Protein AF-A0A0B7N943-F1 (afdb_monomer_lite)

Radius of gyration: 29.87 Å; chains: 1; bounding box: 42×54×98 Å

Organism: NCBI:txid35722

Sequence (121 aa):
MIIFEEAISKGAIKKAAVLSAITSETTSPDEDGDEVPSDDQSTDDDNDDEQESSTAPICECGRELDSGWKCSYCRRQCPLCNRSLSMDTGEYCERCFRICPYHGLYSIAFGSVECQQCKNA

Foldseek 3Di:
DDDDDDDDDDDDDDDDDDDDDDDDDDDDDDDDDDDDDDDDDDDDPPPPPPPPVPVADADPVRHHADPPRHDPPQWDAAPPPRDTDGPDPPDHDPVFWDQDPVPGIDGCNVVPPDDPVVVVD

pLDDT: mean 72.76, std 16.29, range [46.34, 93.5]

Secondary structure (DSSP, 8-state):
---------------------------PPPP------------------------PPBPTTSSBPBTTTB-TTTEEE-TTT--EEES-SS---TTTEEEETTTEEEE-TTS--S-HHHHT-

Structure (mmCIF, N/CA/C/O backbone):
data_AF-A0A0B7N943-F1
#
_entry.id   AF-A0A0B7N943-F1
#
loop_
_atom_site.group_PDB
_atom_site.id
_atom_site.type_symbol
_atom_site.label_atom_id
_atom_site.label_alt_id
_atom_site.label_comp_id
_atom_site.label_asym_id
_atom_site.label_entity_id
_atom_site.label_seq_id
_atom_site.pdbx_PDB_ins_code
_atom_site.Cartn_x
_atom_site.Cartn_y
_atom_site.Cartn_z
_atom_site.occupancy
_atom_site.B_iso_or_equiv
_atom_site.auth_seq_id
_atom_site.auth_comp_id
_atom_site.auth_asym_id
_atom_site.auth_atom_id
_atom_site.pdbx_PDB_model_num
ATOM 1 N N . MET A 1 1 ? 19.855 -17.744 48.059 1.00 48.19 1 MET A N 1
ATOM 2 C CA . MET A 1 1 ? 19.663 -16.423 48.687 1.00 48.19 1 MET A CA 1
ATOM 3 C C . MET A 1 1 ? 20.796 -15.535 48.206 1.00 48.19 1 MET A C 1
ATOM 5 O O . MET A 1 1 ? 21.903 -15.673 48.699 1.00 48.19 1 MET A O 1
ATOM 9 N N . ILE A 1 2 ? 20.555 -14.738 47.166 1.00 47.38 2 ILE A N 1
ATOM 10 C CA . ILE A 1 2 ? 21.462 -13.674 46.723 1.00 47.38 2 ILE A CA 1
ATOM 11 C C . ILE A 1 2 ? 20.552 -12.486 46.430 1.00 47.38 2 ILE A C 1
ATOM 13 O O . ILE A 1 2 ? 19.722 -12.542 45.527 1.00 47.38 2 ILE A O 1
ATOM 17 N N . ILE A 1 3 ? 20.651 -11.489 47.298 1.00 51.97 3 ILE A N 1
ATOM 18 C CA . ILE A 1 3 ? 20.038 -10.173 47.174 1.00 51.97 3 ILE A CA 1
ATOM 19 C C . ILE A 1 3 ? 21.074 -9.323 46.438 1.00 51.97 3 ILE A C 1
ATOM 21 O O . ILE A 1 3 ? 22.233 -9.318 46.847 1.00 51.97 3 ILE A O 1
ATOM 25 N N . PHE A 1 4 ? 20.678 -8.642 45.365 1.00 53.78 4 PHE A N 1
ATOM 26 C CA . PHE A 1 4 ? 21.408 -7.479 44.869 1.00 53.78 4 PHE A CA 1
ATOM 27 C C . PHE A 1 4 ? 20.417 -6.339 44.652 1.00 53.78 4 PHE A C 1
ATOM 29 O O . PHE A 1 4 ? 19.420 -6.468 43.941 1.00 53.78 4 PHE A O 1
ATOM 36 N N . GLU A 1 5 ? 20.704 -5.278 45.389 1.00 51.66 5 GLU A N 1
ATOM 37 C CA . GLU A 1 5 ? 20.026 -4.001 45.517 1.00 51.66 5 GLU A CA 1
ATOM 38 C C . GLU A 1 5 ? 20.350 -3.042 44.355 1.00 51.66 5 GLU A C 1
ATOM 40 O O . GLU A 1 5 ? 21.431 -3.114 43.775 1.00 51.66 5 GLU A O 1
ATOM 45 N N . GLU A 1 6 ? 19.407 -2.109 44.135 1.00 48.50 6 GLU A N 1
ATOM 46 C CA . GLU A 1 6 ? 19.594 -0.716 43.671 1.00 48.50 6 GLU A CA 1
ATOM 47 C C . GLU A 1 6 ? 20.090 -0.441 42.233 1.00 48.50 6 GLU A C 1
ATOM 49 O O . GLU A 1 6 ? 20.786 -1.227 41.612 1.00 48.50 6 GLU A O 1
ATOM 54 N N . ALA A 1 7 ? 19.853 0.711 41.599 1.00 49.91 7 ALA A N 1
ATOM 55 C CA . ALA A 1 7 ? 18.854 1.777 41.674 1.00 49.91 7 ALA A CA 1
ATOM 56 C C . ALA A 1 7 ? 19.105 2.698 40.450 1.00 49.91 7 ALA A C 1
ATOM 58 O O . ALA A 1 7 ? 20.246 2.935 40.075 1.00 49.91 7 ALA A O 1
ATOM 59 N N . ILE A 1 8 ? 18.022 3.227 39.866 1.00 53.28 8 ILE A N 1
ATOM 60 C CA . ILE A 1 8 ? 17.855 4.529 39.177 1.00 53.28 8 ILE A CA 1
ATOM 61 C C . ILE A 1 8 ? 18.876 4.956 38.092 1.00 53.28 8 ILE A C 1
ATOM 63 O O . ILE A 1 8 ? 20.018 5.310 38.364 1.00 53.28 8 ILE A O 1
ATOM 67 N N . SER A 1 9 ? 18.362 5.248 36.889 1.00 48.06 9 SER A N 1
ATOM 68 C CA . SER A 1 9 ? 18.809 6.455 36.176 1.00 48.06 9 SER A CA 1
ATOM 69 C C . SER A 1 9 ? 17.712 7.075 35.314 1.00 48.06 9 SER A C 1
ATOM 71 O O . SER A 1 9 ? 17.206 6.479 34.366 1.00 48.06 9 SER A O 1
ATOM 73 N N . LYS A 1 10 ? 17.331 8.303 35.685 1.00 55.47 10 LYS A N 1
ATOM 74 C CA . LYS A 1 10 ? 16.420 9.191 34.957 1.00 55.47 10 LYS A CA 1
ATOM 75 C C . LYS A 1 10 ? 17.197 9.849 33.812 1.00 55.47 10 LYS A C 1
ATOM 77 O O . LYS A 1 10 ? 18.061 10.682 34.066 1.00 55.47 10 LYS A O 1
ATOM 82 N N . GLY A 1 11 ? 16.877 9.507 32.565 1.00 46.34 11 GLY A N 1
ATOM 83 C CA . GLY A 1 11 ? 17.430 10.155 31.372 1.00 46.34 11 GLY A CA 1
ATOM 84 C C . GLY A 1 11 ? 16.453 11.171 30.787 1.00 46.34 11 GLY A C 1
ATOM 85 O O . GLY A 1 11 ? 15.462 10.797 30.168 1.00 46.34 11 GLY A O 1
ATOM 86 N N . ALA A 1 12 ? 16.724 12.459 30.994 1.00 53.88 12 ALA A N 1
ATOM 87 C CA . ALA A 1 12 ? 15.987 13.566 30.394 1.00 53.88 12 ALA A CA 1
ATOM 88 C C . ALA A 1 12 ? 16.294 13.670 28.890 1.00 53.88 12 ALA A C 1
ATOM 90 O O . ALA A 1 12 ? 17.444 13.868 28.504 1.00 53.88 12 ALA A O 1
ATOM 91 N N . ILE A 1 13 ? 15.270 13.588 28.038 1.00 59.31 13 ILE A N 1
ATOM 92 C CA . ILE A 1 13 ? 15.423 13.779 26.591 1.00 59.31 13 ILE A CA 1
ATOM 93 C C . ILE A 1 13 ? 15.081 15.235 26.268 1.00 59.31 13 ILE A C 1
ATOM 95 O O . ILE A 1 13 ? 13.915 15.619 26.214 1.00 59.31 13 ILE A O 1
ATOM 99 N N . LYS A 1 14 ? 16.108 16.059 26.052 1.00 55.06 14 LYS A N 1
ATOM 100 C CA . LYS A 1 14 ? 15.956 17.375 25.422 1.00 55.06 14 LYS A CA 1
ATOM 101 C C . LYS A 1 14 ? 15.814 17.145 23.916 1.00 55.06 14 LYS A C 1
ATOM 103 O O . LYS A 1 14 ? 16.765 16.688 23.290 1.00 55.06 14 LYS A O 1
ATOM 108 N N . LYS A 1 15 ? 14.653 17.443 23.328 1.00 57.94 15 LYS A N 1
ATOM 109 C CA . LYS A 1 15 ? 14.505 17.512 21.866 1.00 57.94 15 LYS A CA 1
ATOM 110 C C . LYS A 1 15 ? 14.456 18.973 21.438 1.00 57.94 15 LYS A C 1
ATOM 112 O O . LYS A 1 15 ? 13.527 19.696 21.780 1.00 57.94 15 LYS A O 1
ATOM 117 N N . ALA A 1 16 ? 15.506 19.380 20.731 1.00 52.38 16 ALA A N 1
ATOM 118 C CA . ALA A 1 16 ? 15.588 20.636 20.010 1.00 52.38 16 ALA A CA 1
ATOM 119 C C . ALA A 1 16 ? 14.575 20.624 18.855 1.00 52.38 16 ALA A C 1
ATOM 121 O O . ALA A 1 16 ? 14.526 19.667 18.083 1.00 52.38 16 ALA A O 1
ATOM 122 N N . ALA A 1 17 ? 13.769 21.677 18.755 1.00 52.78 17 ALA A N 1
ATOM 123 C CA . ALA A 1 17 ? 12.923 21.934 17.600 1.00 52.78 17 ALA A CA 1
ATOM 124 C C . ALA A 1 17 ? 13.739 22.743 16.583 1.00 52.78 17 ALA A C 1
ATOM 126 O O . ALA A 1 17 ? 14.093 23.891 16.844 1.00 52.78 17 ALA A O 1
ATOM 127 N N . VAL A 1 18 ? 14.062 22.130 15.444 1.00 55.12 18 VAL A N 1
ATOM 128 C CA . VAL A 1 18 ? 14.555 22.837 14.257 1.00 55.12 18 VAL A CA 1
ATOM 129 C C . VAL A 1 18 ? 13.327 23.262 13.455 1.00 55.12 18 VAL A C 1
ATOM 131 O O . VAL A 1 18 ? 12.608 22.422 12.921 1.00 55.12 18 VAL A O 1
ATOM 134 N N . LEU A 1 19 ? 13.064 24.567 13.426 1.00 51.56 19 LEU A N 1
ATOM 135 C CA . LEU A 1 19 ? 12.094 25.205 12.539 1.00 51.56 19 LEU A CA 1
ATOM 136 C C . LEU 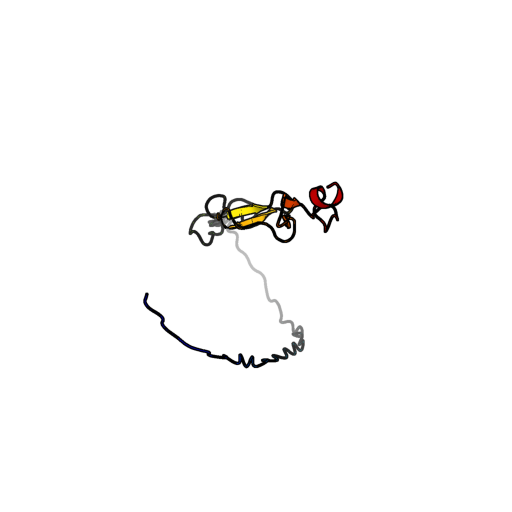A 1 19 ? 12.841 25.633 11.272 1.00 51.56 19 LEU A C 1
ATOM 138 O O . LEU A 1 19 ? 13.611 26.590 11.305 1.00 51.56 19 LEU A O 1
ATOM 142 N N . SER A 1 20 ? 12.629 24.923 10.166 1.00 51.69 20 SER A N 1
ATOM 143 C CA . SER A 1 20 ? 13.076 25.357 8.840 1.00 51.69 20 SER A CA 1
ATOM 144 C C . SER A 1 20 ? 11.910 26.036 8.131 1.00 51.69 20 SER A C 1
ATOM 146 O O . SER A 1 20 ? 10.943 25.382 7.745 1.00 51.69 20 SER A O 1
ATOM 148 N N . ALA A 1 21 ? 11.997 27.357 7.993 1.00 56.50 21 ALA A N 1
ATOM 149 C CA . ALA A 1 21 ? 11.139 28.137 7.116 1.00 56.50 21 ALA A CA 1
ATOM 150 C C . ALA A 1 21 ? 11.691 28.042 5.687 1.00 56.50 21 ALA A C 1
ATOM 152 O O . ALA A 1 21 ? 12.846 28.387 5.449 1.00 56.50 21 ALA A O 1
ATOM 153 N N . ILE A 1 22 ? 10.873 27.559 4.753 1.00 63.28 22 ILE A N 1
ATOM 154 C CA . ILE A 1 22 ? 11.127 27.647 3.314 1.00 63.28 22 ILE A CA 1
ATOM 155 C C . ILE A 1 22 ? 10.210 28.730 2.743 1.00 63.28 22 ILE A C 1
ATOM 157 O O . ILE A 1 22 ? 8.992 28.579 2.711 1.00 63.28 22 ILE A O 1
ATOM 161 N N . THR A 1 23 ? 10.793 29.852 2.338 1.00 60.16 23 THR A N 1
ATOM 162 C CA . THR A 1 23 ? 10.134 30.870 1.517 1.00 60.16 23 THR A CA 1
ATOM 163 C C . THR A 1 23 ? 10.489 30.574 0.065 1.00 60.16 23 THR A C 1
ATOM 165 O O . THR A 1 23 ? 11.616 30.812 -0.362 1.00 60.16 23 THR A O 1
ATOM 168 N N . SER A 1 24 ? 9.553 29.995 -0.684 1.00 56.62 24 SER A N 1
ATOM 169 C CA . SER A 1 24 ? 9.669 29.859 -2.136 1.00 56.62 24 SER A CA 1
ATOM 170 C C . SER A 1 24 ? 9.041 31.091 -2.772 1.00 56.62 24 SER A C 1
ATOM 172 O O . SER A 1 24 ? 7.825 31.155 -2.934 1.00 56.62 24 SER A O 1
ATOM 174 N N . GLU A 1 25 ? 9.868 32.086 -3.076 1.00 61.28 25 GLU A N 1
ATOM 175 C CA . GLU A 1 25 ? 9.463 33.213 -3.909 1.00 61.28 25 GLU A CA 1
ATOM 176 C C . GLU A 1 25 ? 9.628 32.846 -5.382 1.00 61.28 25 GLU A C 1
ATOM 178 O O . GLU A 1 25 ? 10.616 32.247 -5.810 1.00 61.28 25 GLU A O 1
ATOM 183 N N . THR A 1 26 ? 8.576 33.159 -6.126 1.00 56.75 26 THR A N 1
ATOM 184 C CA . THR A 1 26 ? 8.376 32.864 -7.536 1.00 56.75 26 THR A CA 1
ATOM 185 C C . THR A 1 26 ? 9.049 33.958 -8.351 1.00 56.75 26 THR A C 1
ATOM 187 O O . THR A 1 26 ? 8.761 35.131 -8.118 1.00 56.75 26 THR A O 1
ATOM 190 N N . THR A 1 27 ? 9.869 33.615 -9.338 1.00 59.84 27 THR A N 1
ATOM 191 C CA . THR A 1 27 ? 10.200 34.569 -10.399 1.00 59.84 27 THR A CA 1
ATOM 192 C C . THR A 1 27 ? 10.085 33.876 -11.745 1.00 59.84 27 THR A C 1
ATOM 194 O O . THR A 1 27 ? 10.750 32.878 -12.017 1.00 59.84 27 THR A O 1
ATOM 197 N N . SER A 1 28 ? 9.147 34.386 -12.533 1.00 59.62 28 SER A N 1
ATOM 198 C CA . SER A 1 28 ? 8.913 34.056 -13.931 1.00 59.62 28 SER A CA 1
ATOM 199 C C . SER A 1 28 ? 10.119 34.480 -14.774 1.00 59.62 28 SER A C 1
ATOM 201 O O . SER A 1 28 ? 10.685 35.536 -14.490 1.00 59.62 28 SER A O 1
ATOM 203 N N . PRO A 1 29 ? 10.517 33.713 -15.796 1.00 64.12 29 PRO A N 1
ATOM 204 C CA . PRO A 1 29 ? 11.364 34.230 -16.859 1.00 64.12 29 PRO A CA 1
ATOM 205 C C . PRO A 1 29 ? 10.508 34.847 -17.975 1.00 64.12 29 PRO A C 1
ATOM 207 O O . PRO A 1 29 ? 9.586 34.209 -18.484 1.00 64.12 29 PRO A O 1
ATOM 210 N N . ASP A 1 30 ? 10.821 36.101 -18.298 1.00 60.66 30 ASP A N 1
ATOM 211 C CA . ASP A 1 30 ? 10.276 36.883 -19.406 1.00 60.66 30 ASP A CA 1
ATOM 212 C C . ASP A 1 30 ? 10.719 36.336 -20.775 1.00 60.66 30 ASP A C 1
ATOM 214 O O . ASP A 1 30 ? 11.827 35.820 -20.938 1.00 60.66 30 ASP A O 1
ATOM 218 N N . GLU A 1 31 ? 9.815 36.463 -21.747 1.00 62.50 31 GLU A N 1
ATOM 219 C CA . GLU A 1 31 ? 10.008 36.149 -23.161 1.00 62.50 31 GLU A CA 1
ATOM 220 C C . GLU A 1 31 ? 10.840 37.242 -23.846 1.00 62.50 31 GLU A C 1
ATOM 222 O O . GLU A 1 31 ? 10.490 38.417 -23.756 1.00 62.50 31 GLU A O 1
ATOM 227 N N . ASP A 1 32 ? 11.880 36.859 -24.588 1.00 55.19 32 ASP A N 1
ATOM 228 C CA . ASP A 1 32 ? 12.492 37.724 -25.600 1.00 55.19 32 ASP A CA 1
ATOM 229 C C . ASP A 1 32 ? 12.869 36.864 -26.813 1.00 55.19 32 ASP A C 1
ATOM 231 O O . ASP A 1 32 ? 13.530 35.828 -26.688 1.00 55.19 32 ASP A O 1
ATOM 235 N N . GLY A 1 33 ? 12.311 37.233 -27.965 1.00 56.75 33 GLY A N 1
ATOM 236 C CA . GLY A 1 33 ? 12.447 36.518 -29.225 1.00 56.75 33 GLY A CA 1
ATOM 237 C C . GLY A 1 33 ? 13.685 36.941 -30.003 1.00 56.75 33 GLY A C 1
ATOM 238 O O . GLY A 1 33 ? 14.102 38.089 -29.923 1.00 56.75 33 GLY A O 1
ATOM 239 N N . ASP A 1 34 ? 14.204 36.027 -30.8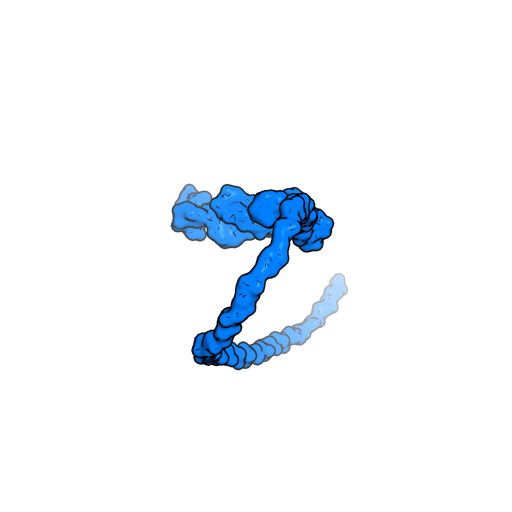22 1.00 51.84 34 ASP A N 1
ATOM 240 C CA . ASP A 1 34 ? 15.203 36.354 -31.837 1.00 51.84 34 ASP A CA 1
ATOM 241 C C . ASP A 1 34 ? 14.993 35.489 -33.099 1.00 51.84 34 ASP A C 1
ATOM 243 O O . ASP A 1 34 ? 15.187 34.275 -33.110 1.00 51.84 34 ASP A O 1
ATOM 247 N N . GLU A 1 35 ? 14.417 36.141 -34.109 1.00 56.31 35 GLU A N 1
ATOM 248 C CA . GLU A 1 35 ? 14.851 36.167 -35.515 1.00 56.31 35 GLU A CA 1
ATOM 249 C C . GLU A 1 35 ? 15.237 34.837 -36.205 1.00 56.31 35 GLU A C 1
ATOM 251 O O . GLU A 1 35 ? 16.342 34.316 -36.092 1.00 56.31 35 GLU A O 1
ATOM 256 N N . VAL A 1 36 ? 14.332 34.344 -37.060 1.00 59.78 36 VAL A N 1
ATOM 257 C CA . VAL A 1 36 ? 14.614 33.308 -38.069 1.00 59.78 36 VAL A CA 1
ATOM 258 C C . VAL A 1 36 ? 15.308 33.903 -39.301 1.00 59.78 36 VAL A C 1
ATOM 260 O O . VAL A 1 36 ? 14.823 34.898 -39.849 1.00 59.78 36 VAL A O 1
ATOM 263 N N . PRO A 1 37 ? 16.348 33.236 -39.836 1.00 54.12 37 PRO A N 1
ATOM 264 C CA . PRO A 1 37 ? 16.600 33.315 -41.268 1.00 54.12 37 PRO A CA 1
ATOM 265 C C . PRO A 1 37 ? 16.799 31.945 -41.946 1.00 54.12 37 PRO A C 1
ATOM 267 O O . PRO A 1 37 ? 17.685 31.172 -41.595 1.00 54.12 37 PRO A O 1
ATOM 270 N N . SER A 1 38 ? 16.003 31.775 -43.008 1.00 49.34 38 SER A N 1
ATOM 271 C CA . SER A 1 38 ? 16.332 31.185 -44.320 1.00 49.34 38 SER A CA 1
ATOM 272 C C . SER A 1 38 ? 16.468 29.665 -44.505 1.00 49.34 38 SER A C 1
ATOM 274 O O . SER A 1 38 ? 17.433 29.042 -44.080 1.00 49.34 38 SER A O 1
ATOM 276 N N . ASP A 1 39 ? 15.499 29.131 -45.265 1.00 53.19 39 ASP A N 1
ATOM 277 C CA . ASP A 1 39 ? 15.645 28.367 -46.524 1.00 53.19 39 ASP A CA 1
ATOM 278 C C . ASP A 1 39 ? 17.030 27.766 -46.844 1.00 53.19 39 ASP A C 1
ATOM 280 O O . ASP A 1 39 ? 17.979 28.506 -47.100 1.00 53.19 39 ASP A O 1
ATOM 284 N N . ASP A 1 40 ? 17.114 26.433 -46.943 1.00 52.72 40 ASP A N 1
ATOM 285 C CA . ASP A 1 40 ? 17.307 25.696 -48.213 1.00 52.72 40 ASP A CA 1
ATOM 286 C C . ASP A 1 40 ? 17.689 24.223 -47.934 1.00 52.72 40 ASP A C 1
ATOM 288 O O . ASP A 1 40 ? 18.651 23.930 -47.233 1.00 52.72 40 ASP A O 1
ATOM 292 N N . GLN A 1 41 ? 16.884 23.316 -48.497 1.00 55.47 41 GLN A N 1
ATOM 293 C CA . GLN A 1 41 ? 17.193 21.948 -48.948 1.00 55.47 41 GLN A CA 1
ATOM 294 C C . GLN A 1 41 ? 18.126 21.050 -48.113 1.00 55.47 41 GLN A C 1
ATOM 296 O O . GLN A 1 41 ? 19.340 21.225 -48.088 1.00 55.47 41 GLN A O 1
ATOM 301 N N . SER A 1 42 ? 17.613 19.887 -47.703 1.00 53.62 42 SER A N 1
ATOM 302 C CA . SER A 1 42 ? 17.921 18.621 -48.397 1.00 53.62 42 SER A CA 1
ATOM 303 C C . SER A 1 42 ? 17.221 17.440 -47.732 1.00 53.62 42 SER A C 1
ATOM 305 O O . SER A 1 42 ? 17.114 17.349 -46.515 1.00 53.62 42 SER A O 1
ATOM 307 N N . THR A 1 43 ? 16.726 16.553 -48.585 1.00 61.06 43 THR A N 1
ATOM 308 C CA . THR A 1 43 ? 16.228 15.216 -48.281 1.00 61.06 43 THR A CA 1
ATOM 309 C C . THR A 1 43 ? 17.301 14.370 -47.604 1.00 61.06 43 THR A C 1
ATOM 311 O O . THR A 1 43 ? 18.362 14.190 -48.199 1.00 61.06 43 THR A O 1
ATOM 314 N N . ASP A 1 44 ? 16.984 13.758 -46.471 1.00 53.78 44 ASP A N 1
ATOM 315 C CA . ASP A 1 44 ? 17.335 12.356 -46.270 1.00 53.78 44 ASP A CA 1
ATOM 316 C C . ASP A 1 44 ? 16.242 11.695 -45.428 1.00 53.78 44 ASP A C 1
ATOM 318 O O . ASP A 1 44 ? 15.816 12.210 -44.394 1.00 53.78 44 ASP A O 1
ATOM 322 N N . ASP A 1 45 ? 15.712 10.609 -45.976 1.00 56.69 45 ASP A N 1
ATOM 323 C CA . ASP A 1 45 ? 14.766 9.696 -45.347 1.00 56.69 45 ASP A CA 1
ATOM 324 C C . ASP A 1 45 ? 15.583 8.837 -44.373 1.00 56.69 45 ASP A C 1
ATOM 326 O O . ASP A 1 45 ? 15.750 7.632 -44.556 1.00 56.69 45 ASP A O 1
ATOM 330 N N . ASP A 1 46 ? 16.157 9.486 -43.358 1.00 54.25 46 ASP A N 1
ATOM 331 C CA . ASP A 1 46 ? 16.716 8.801 -42.205 1.00 54.25 46 ASP A CA 1
ATOM 332 C C . ASP A 1 46 ? 15.521 8.330 -41.381 1.00 54.25 46 ASP A C 1
ATOM 334 O O . ASP A 1 46 ? 15.078 8.946 -40.410 1.00 54.25 46 ASP A O 1
ATOM 338 N N . ASN A 1 47 ? 14.971 7.199 -41.819 1.00 55.69 47 ASN A N 1
ATOM 339 C CA . ASN A 1 47 ? 14.271 6.253 -40.974 1.00 55.69 47 ASN A CA 1
ATOM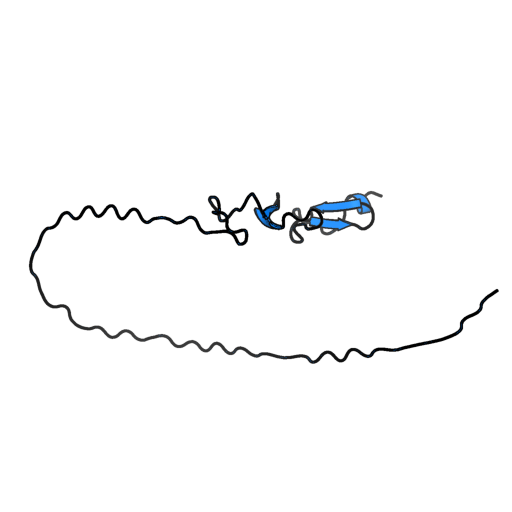 340 C C . ASN A 1 47 ? 15.279 5.711 -39.944 1.00 55.69 47 ASN A C 1
ATOM 342 O O . ASN A 1 47 ? 15.646 4.534 -39.961 1.00 55.69 47 ASN A O 1
ATOM 346 N N . ASP A 1 48 ? 15.765 6.608 -39.084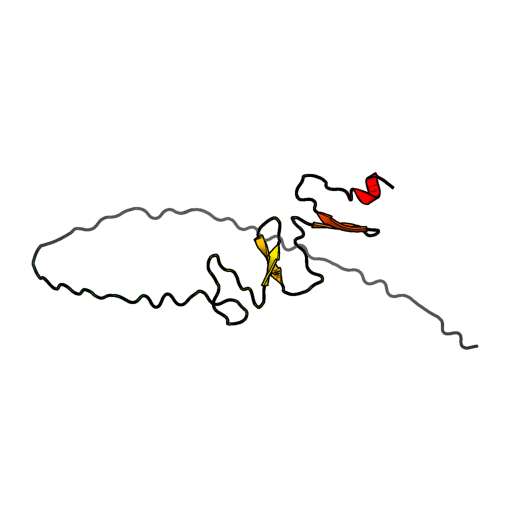 1.00 52.12 48 ASP A N 1
ATOM 347 C CA . ASP A 1 48 ? 16.390 6.280 -37.822 1.00 52.12 48 ASP A CA 1
ATOM 348 C C . ASP A 1 48 ? 15.234 5.772 -36.966 1.00 52.12 48 ASP A C 1
ATOM 350 O O . ASP A 1 48 ? 14.547 6.500 -36.248 1.00 52.12 48 ASP A O 1
ATOM 354 N N . ASP A 1 49 ? 14.949 4.482 -37.140 1.00 56.34 49 ASP A N 1
ATOM 355 C CA . ASP A 1 49 ? 14.321 3.655 -36.125 1.00 56.34 49 ASP A CA 1
ATOM 356 C C . ASP A 1 49 ? 15.323 3.665 -34.962 1.00 56.34 49 ASP A C 1
ATOM 358 O O . ASP A 1 49 ? 16.091 2.721 -34.747 1.00 56.34 49 ASP A O 1
ATOM 362 N N . GLU A 1 50 ? 15.379 4.811 -34.268 1.00 55.81 50 GLU A N 1
ATOM 363 C CA . GLU A 1 50 ? 15.841 4.941 -32.908 1.00 55.81 50 GLU A CA 1
ATOM 364 C C . GLU A 1 50 ? 14.996 3.914 -32.168 1.00 55.81 50 GLU A C 1
ATOM 366 O O . GLU A 1 50 ? 13.906 4.198 -31.667 1.00 55.81 50 GLU A O 1
ATOM 371 N N . GLN A 1 51 ? 15.488 2.674 -32.131 1.00 59.22 51 GLN A N 1
ATOM 372 C CA . GLN A 1 51 ? 15.225 1.759 -31.048 1.00 59.22 51 GLN A CA 1
ATOM 373 C C . GLN A 1 51 ? 15.741 2.500 -29.827 1.00 59.22 51 GLN A C 1
ATOM 375 O O . GLN A 1 51 ? 16.867 2.287 -29.373 1.00 59.22 51 GLN A O 1
ATOM 380 N N . GLU A 1 52 ? 14.910 3.426 -29.340 1.00 57.50 52 GLU A N 1
ATOM 381 C CA . GLU A 1 52 ? 14.881 3.883 -27.981 1.00 57.50 52 GLU A CA 1
ATOM 382 C C . GLU A 1 52 ? 14.967 2.576 -27.224 1.00 57.50 52 GLU A C 1
ATOM 384 O O . GLU A 1 52 ? 14.034 1.770 -27.193 1.00 57.50 52 GLU A O 1
ATOM 389 N N . SER A 1 53 ? 16.171 2.284 -26.745 1.00 59.38 53 SER A N 1
ATOM 390 C CA . SER A 1 53 ? 16.389 1.225 -25.797 1.00 59.38 53 SER A CA 1
ATOM 391 C C . SER A 1 53 ? 15.639 1.729 -24.581 1.00 59.38 53 SER A C 1
ATOM 393 O O . SER A 1 53 ? 16.227 2.400 -23.728 1.00 59.38 53 SER A O 1
ATOM 395 N N . SER A 1 54 ? 14.315 1.517 -24.577 1.00 64.75 54 SER A N 1
ATOM 396 C CA . SER A 1 54 ? 13.379 1.817 -23.510 1.00 64.75 54 SER A CA 1
ATOM 397 C C . SER A 1 54 ? 13.791 0.894 -22.384 1.00 64.75 54 SER A C 1
ATOM 399 O O . SER A 1 54 ? 13.190 -0.149 -22.135 1.00 64.75 54 SER A O 1
ATOM 401 N N . THR A 1 55 ? 14.925 1.229 -21.777 1.00 72.50 55 THR A N 1
ATOM 402 C CA . THR A 1 55 ? 15.535 0.494 -20.696 1.00 72.50 55 THR A CA 1
ATOM 403 C C . THR A 1 55 ? 14.502 0.593 -19.603 1.00 72.50 55 THR A C 1
ATOM 405 O O . THR A 1 55 ? 14.268 1.678 -19.060 1.00 72.50 55 THR A O 1
ATOM 408 N N . ALA A 1 56 ? 13.794 -0.513 -19.376 1.00 78.62 56 ALA A N 1
ATOM 409 C CA . ALA A 1 56 ? 12.705 -0.538 -18.428 1.00 78.62 56 ALA A CA 1
ATOM 410 C C . ALA A 1 56 ? 13.241 0.007 -17.098 1.00 78.62 56 ALA A C 1
ATOM 412 O O . ALA A 1 56 ? 14.358 -0.340 -16.694 1.00 78.62 56 ALA A O 1
ATOM 413 N N . PRO A 1 57 ? 12.500 0.900 -16.423 1.00 84.12 57 PRO A N 1
ATOM 414 C CA . PRO A 1 57 ? 13.004 1.528 -15.218 1.00 84.12 57 PRO A CA 1
ATOM 415 C C . PRO A 1 57 ? 13.372 0.440 -14.207 1.00 84.12 57 PRO A C 1
ATOM 417 O O . PRO A 1 57 ? 12.626 -0.516 -13.991 1.00 84.12 57 PRO A O 1
ATOM 420 N N . ILE A 1 58 ? 14.554 0.558 -13.609 1.00 88.69 58 ILE A N 1
ATOM 421 C CA . ILE A 1 58 ? 15.092 -0.466 -12.716 1.00 88.69 58 ILE A CA 1
ATOM 422 C C . ILE A 1 58 ? 14.587 -0.210 -11.293 1.00 88.69 58 ILE A C 1
ATOM 424 O O . ILE A 1 58 ? 14.652 0.901 -10.768 1.00 88.69 58 ILE A O 1
ATOM 428 N N . CYS A 1 59 ? 14.067 -1.249 -10.647 1.00 87.25 59 CYS A N 1
ATOM 429 C CA . CYS A 1 59 ? 13.688 -1.225 -9.243 1.00 87.25 59 CYS A CA 1
ATOM 430 C C . CYS A 1 59 ? 14.929 -1.126 -8.341 1.00 87.25 59 CYS A C 1
ATOM 432 O O . CYS A 1 59 ? 16.011 -1.561 -8.714 1.00 87.25 59 CYS A O 1
ATOM 434 N N . GLU A 1 60 ? 14.770 -0.700 -7.087 1.00 83.00 60 GLU A N 1
ATOM 435 C CA . GLU A 1 60 ? 15.854 -0.699 -6.086 1.00 83.00 60 GLU A CA 1
ATOM 436 C C . GLU A 1 60 ? 16.500 -2.076 -5.855 1.00 83.00 60 GLU A C 1
ATOM 438 O O . GLU A 1 60 ? 17.630 -2.155 -5.386 1.00 83.00 60 GLU A O 1
ATOM 443 N N . CYS A 1 61 ? 15.818 -3.175 -6.200 1.00 84.81 61 CYS A N 1
ATOM 444 C CA . CYS A 1 61 ? 16.418 -4.512 -6.154 1.00 84.81 61 CYS A CA 1
ATOM 445 C C . CYS A 1 61 ? 17.304 -4.858 -7.366 1.00 84.81 61 CYS A C 1
ATOM 447 O O . CYS A 1 61 ? 17.800 -5.980 -7.440 1.00 84.81 61 CYS A O 1
ATOM 449 N N . GLY A 1 62 ? 17.474 -3.938 -8.322 1.00 87.00 62 GLY A N 1
ATOM 450 C CA . GLY A 1 62 ? 18.279 -4.131 -9.529 1.00 87.00 62 GLY A CA 1
ATOM 451 C C . GLY A 1 62 ? 17.577 -4.886 -10.662 1.00 87.00 62 GLY A C 1
ATOM 452 O O . GLY A 1 62 ? 18.235 -5.267 -11.624 1.00 87.00 62 GLY A O 1
ATOM 453 N N . ARG A 1 63 ? 16.263 -5.129 -10.562 1.00 85.38 63 ARG A N 1
ATOM 454 C CA . ARG A 1 63 ? 15.459 -5.762 -11.624 1.00 85.38 63 ARG A CA 1
ATOM 455 C C . ARG A 1 63 ? 14.585 -4.747 -12.338 1.00 85.38 63 ARG A C 1
ATOM 457 O O . ARG A 1 63 ? 14.104 -3.809 -11.706 1.00 85.38 63 ARG A O 1
ATOM 464 N N . GLU A 1 64 ? 14.335 -4.989 -13.615 1.00 88.44 64 GLU A N 1
ATOM 465 C CA . GLU A 1 64 ? 13.392 -4.223 -14.429 1.00 88.44 64 GLU A CA 1
ATOM 466 C C . GLU A 1 64 ? 11.995 -4.213 -13.790 1.00 88.44 64 GLU A C 1
ATOM 468 O O . GLU A 1 64 ? 11.531 -5.215 -13.234 1.00 88.44 64 GLU A O 1
ATOM 473 N N . LEU A 1 65 ? 11.354 -3.045 -13.802 1.00 86.25 65 LEU A N 1
ATOM 474 C CA . LEU A 1 65 ? 9.981 -2.866 -13.350 1.00 86.25 65 LEU A CA 1
ATOM 475 C C . LEU A 1 65 ? 9.015 -3.245 -14.473 1.00 86.25 65 LEU A C 1
ATOM 477 O O . LEU A 1 65 ? 9.167 -2.812 -15.613 1.00 86.25 65 LEU A O 1
ATOM 481 N N . ASP A 1 66 ? 7.966 -3.979 -14.116 1.00 83.94 66 ASP A N 1
ATOM 482 C CA . ASP A 1 66 ? 6.815 -4.202 -14.982 1.00 83.94 66 ASP A CA 1
ATOM 483 C C . ASP A 1 66 ? 6.033 -2.898 -15.213 1.00 83.94 66 ASP A C 1
ATOM 485 O O . ASP A 1 66 ? 6.182 -1.893 -14.497 1.00 83.94 66 ASP A O 1
ATOM 489 N N . SER A 1 67 ? 5.113 -2.944 -16.182 1.00 81.75 67 SER A N 1
ATOM 490 C CA . SER A 1 67 ? 4.176 -1.859 -16.471 1.00 81.75 67 SER A CA 1
ATOM 491 C C . SER A 1 67 ? 3.514 -1.327 -15.192 1.00 81.75 67 SER A C 1
ATOM 493 O O . SER A 1 67 ? 2.967 -2.072 -14.372 1.00 81.75 67 SER A O 1
ATOM 495 N N . GLY A 1 68 ? 3.553 -0.004 -15.018 1.00 79.12 68 GLY A N 1
ATOM 496 C CA . GLY A 1 68 ? 3.026 0.652 -13.821 1.00 79.12 68 GLY A CA 1
ATOM 497 C C . GLY A 1 68 ? 3.977 0.655 -12.620 1.00 79.12 68 GLY A C 1
ATOM 498 O O . GLY A 1 68 ? 3.501 0.785 -11.494 1.00 79.12 68 GLY A O 1
ATOM 499 N N . TRP A 1 69 ? 5.293 0.546 -12.845 1.00 81.50 69 TRP A N 1
ATOM 500 C CA . TRP A 1 69 ? 6.330 0.696 -11.810 1.00 81.50 69 TRP A CA 1
ATOM 501 C C . TRP A 1 69 ? 6.214 -0.371 -10.715 1.00 81.50 69 TRP A C 1
ATOM 503 O O . TRP A 1 69 ? 6.390 -0.118 -9.516 1.00 81.50 69 TRP A O 1
ATOM 513 N N . LYS A 1 70 ? 5.883 -1.593 -11.138 1.00 83.75 70 LYS A N 1
ATOM 514 C CA . LYS A 1 70 ? 5.642 -2.735 -10.258 1.00 83.75 70 LYS A CA 1
ATOM 515 C C . LYS A 1 70 ? 6.865 -3.642 -10.265 1.00 83.75 70 LYS A C 1
ATOM 517 O O . LYS A 1 70 ? 7.318 -4.065 -11.317 1.00 83.75 70 LYS A O 1
ATOM 522 N N . CYS A 1 71 ? 7.382 -3.974 -9.085 1.00 87.12 71 CYS A N 1
ATOM 523 C CA . CYS A 1 71 ? 8.394 -5.018 -8.947 1.00 87.12 71 CYS A CA 1
ATOM 524 C C . CYS A 1 71 ? 7.796 -6.193 -8.188 1.00 87.12 71 CYS A C 1
ATOM 526 O O . CYS A 1 71 ? 7.675 -6.123 -6.970 1.00 87.12 71 CYS A O 1
ATOM 528 N N . SER A 1 72 ? 7.464 -7.276 -8.884 1.00 82.31 72 SER A N 1
ATOM 529 C CA . SER A 1 72 ? 6.886 -8.479 -8.265 1.00 82.31 72 SER A CA 1
ATOM 530 C C . SER A 1 72 ? 7.881 -9.264 -7.395 1.00 82.31 72 SER A C 1
ATOM 532 O O . SER A 1 72 ? 7.488 -10.184 -6.684 1.00 82.31 72 SER A O 1
ATOM 534 N N . TYR A 1 73 ? 9.173 -8.921 -7.454 1.00 84.38 73 TYR A N 1
ATOM 535 C CA . TYR A 1 73 ? 10.234 -9.653 -6.760 1.00 84.38 73 TYR A CA 1
ATOM 536 C C . TYR A 1 73 ? 10.540 -9.113 -5.359 1.00 84.38 73 TYR A C 1
ATOM 538 O O . TYR A 1 73 ? 10.690 -9.891 -4.423 1.00 84.38 73 TYR A O 1
ATOM 546 N N . CYS A 1 74 ? 10.655 -7.792 -5.196 1.00 85.38 74 CYS A N 1
ATOM 547 C CA . CYS A 1 74 ? 10.999 -7.181 -3.904 1.00 85.38 74 CYS A CA 1
ATOM 548 C C . CYS A 1 74 ? 9.873 -6.342 -3.295 1.00 85.38 74 CYS A C 1
ATOM 550 O O . CYS A 1 74 ? 9.996 -5.883 -2.158 1.00 85.38 74 CYS A O 1
ATOM 552 N N . ARG A 1 75 ? 8.774 -6.144 -4.029 1.00 88.56 75 ARG A N 1
ATOM 553 C CA . ARG A 1 75 ? 7.616 -5.388 -3.567 1.00 88.56 75 ARG A CA 1
ATOM 554 C C . ARG A 1 75 ? 6.357 -6.221 -3.755 1.00 88.56 75 ARG A C 1
ATOM 556 O O . ARG A 1 75 ? 6.183 -6.933 -4.737 1.00 88.56 75 ARG A O 1
ATOM 563 N N . ARG A 1 76 ? 5.435 -6.092 -2.813 1.00 90.25 76 ARG A N 1
ATOM 564 C CA . ARG A 1 76 ? 4.055 -6.561 -2.969 1.00 90.25 76 ARG A CA 1
ATOM 565 C C . ARG A 1 76 ? 3.129 -5.361 -3.055 1.00 90.25 76 ARG A C 1
ATOM 567 O O . ARG A 1 76 ? 3.518 -4.240 -2.738 1.00 90.25 76 ARG A O 1
ATOM 574 N N . GLN A 1 77 ? 1.896 -5.582 -3.481 1.00 89.56 77 GLN A N 1
ATOM 575 C CA . GLN A 1 77 ? 0.914 -4.512 -3.624 1.00 89.56 77 GLN A CA 1
ATOM 576 C C . GLN A 1 77 ? -0.193 -4.654 -2.589 1.00 89.56 77 GLN A C 1
ATOM 578 O O . GLN A 1 77 ? -0.657 -5.753 -2.288 1.00 89.56 77 GLN A O 1
ATOM 583 N N . CYS A 1 78 ? -0.629 -3.520 -2.046 1.00 90.75 78 CYS A N 1
ATOM 584 C CA . CYS A 1 78 ? -1.847 -3.465 -1.258 1.00 90.75 78 CYS A CA 1
ATOM 585 C C . CYS A 1 78 ? -3.045 -3.871 -2.136 1.00 90.75 78 CYS A C 1
ATOM 587 O O . CYS A 1 78 ? -3.271 -3.214 -3.152 1.00 90.75 78 CYS A O 1
ATOM 589 N N . PRO A 1 79 ? -3.870 -4.852 -1.730 1.00 89.69 79 PRO A N 1
ATOM 590 C CA . PRO A 1 79 ? -5.000 -5.318 -2.539 1.00 89.69 79 PRO A CA 1
ATOM 591 C C . PRO A 1 79 ? -6.127 -4.283 -2.692 1.00 89.69 79 PRO A C 1
ATOM 593 O O . PRO A 1 79 ? -7.019 -4.475 -3.509 1.00 89.69 79 PRO A O 1
ATOM 596 N N . LEU A 1 80 ? -6.114 -3.200 -1.905 1.00 92.00 80 LEU A N 1
ATOM 597 C CA . LEU A 1 80 ? -7.167 -2.178 -1.912 1.00 92.00 80 LEU A CA 1
ATOM 598 C C . LEU A 1 80 ? -6.774 -0.902 -2.664 1.00 92.00 80 LEU A C 1
ATOM 600 O O . LEU A 1 80 ? -7.628 -0.265 -3.267 1.00 92.00 80 LEU A O 1
ATOM 604 N N . CYS A 1 81 ? -5.499 -0.509 -2.630 1.00 91.19 81 CYS A N 1
ATOM 605 C CA . CYS A 1 81 ? -5.045 0.753 -3.228 1.00 91.19 81 CYS A CA 1
ATOM 606 C C . CYS A 1 81 ? -3.822 0.618 -4.139 1.00 91.19 81 CYS A C 1
ATOM 608 O O . CYS A 1 81 ? -3.284 1.631 -4.573 1.00 91.19 81 CYS A O 1
ATOM 610 N N . ASN A 1 82 ? -3.340 -0.605 -4.388 1.00 88.88 82 ASN A N 1
ATOM 611 C CA . ASN A 1 82 ? -2.154 -0.907 -5.198 1.00 88.88 82 ASN A CA 1
ATOM 612 C C . ASN A 1 82 ? -0.857 -0.210 -4.752 1.00 88.88 82 ASN A C 1
ATOM 614 O O . ASN A 1 82 ? 0.132 -0.220 -5.480 1.00 88.88 82 ASN A O 1
ATOM 618 N N . ARG A 1 83 ? -0.822 0.358 -3.538 1.00 88.12 83 ARG A N 1
ATOM 619 C CA . ARG A 1 83 ? 0.408 0.898 -2.951 1.00 88.12 83 ARG A CA 1
ATOM 620 C C . ARG A 1 83 ? 1.453 -0.211 -2.846 1.00 88.12 83 ARG A C 1
ATOM 622 O O . ARG A 1 83 ? 1.154 -1.274 -2.300 1.00 88.12 83 ARG A O 1
ATOM 629 N N . SER A 1 84 ? 2.667 0.075 -3.304 1.00 87.81 84 SER A N 1
ATOM 630 C CA . SER A 1 84 ? 3.834 -0.785 -3.122 1.00 87.81 84 SER A CA 1
ATOM 631 C C . SER A 1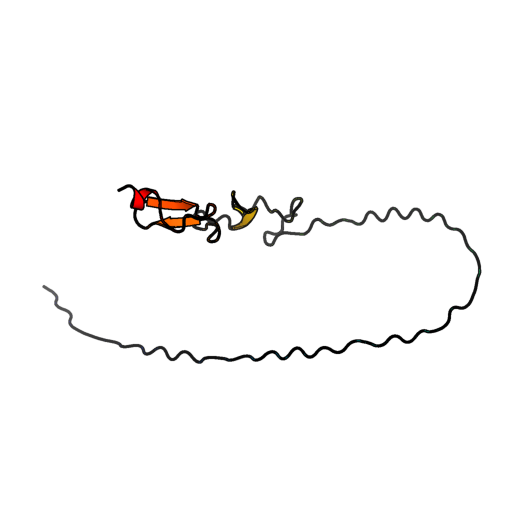 84 ? 4.218 -0.872 -1.644 1.00 87.81 84 SER A C 1
ATOM 633 O O . SER A 1 84 ? 4.376 0.152 -0.980 1.00 87.81 84 SER A O 1
ATOM 635 N N . LEU A 1 85 ? 4.347 -2.098 -1.151 1.00 88.75 85 LEU A N 1
ATOM 636 C CA . LEU A 1 85 ? 4.790 -2.473 0.190 1.00 88.75 85 LEU A CA 1
ATOM 637 C C . LEU A 1 85 ? 6.043 -3.340 0.050 1.00 88.75 85 LEU A C 1
ATOM 639 O O . LEU A 1 85 ? 6.222 -3.994 -0.985 1.00 88.75 85 LEU A O 1
ATOM 643 N N . SER A 1 86 ? 6.881 -3.401 1.078 1.00 87.31 86 SER A N 1
ATOM 644 C CA . SER A 1 86 ? 8.021 -4.323 1.073 1.00 87.31 86 SER A CA 1
ATOM 645 C C . SER A 1 86 ? 7.548 -5.779 1.141 1.00 87.31 86 SER A C 1
ATOM 647 O O . SER A 1 86 ? 6.413 -6.082 1.526 1.00 87.31 86 SER A O 1
ATOM 649 N N . MET A 1 87 ? 8.438 -6.707 0.790 1.00 85.81 87 MET A N 1
ATOM 650 C CA . MET A 1 87 ? 8.193 -8.153 0.906 1.00 85.81 87 MET A CA 1
ATOM 651 C C . MET A 1 87 ? 8.082 -8.663 2.350 1.00 85.81 87 MET A C 1
ATOM 653 O O . MET A 1 87 ? 7.746 -9.827 2.555 1.00 85.81 87 MET A O 1
ATOM 657 N N . ASP A 1 88 ? 8.326 -7.813 3.349 1.00 86.8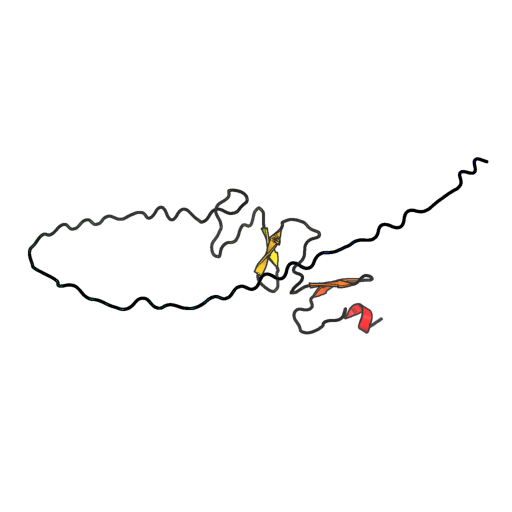1 88 ASP A N 1
ATOM 658 C CA . ASP A 1 88 ? 8.151 -8.184 4.747 1.00 86.81 88 ASP A CA 1
ATOM 659 C C . ASP A 1 88 ? 6.682 -8.528 5.047 1.00 86.81 88 ASP A C 1
ATOM 661 O O . ASP A 1 88 ? 5.757 -7.787 4.687 1.00 86.81 88 ASP A O 1
ATOM 665 N N . THR A 1 89 ? 6.469 -9.670 5.704 1.00 80.06 89 THR A N 1
ATOM 666 C CA . THR A 1 89 ? 5.136 -10.188 6.044 1.00 80.06 89 THR A CA 1
ATOM 667 C C . THR A 1 89 ? 4.455 -9.408 7.166 1.00 80.06 89 THR A C 1
ATOM 669 O O . THR A 1 89 ? 3.241 -9.518 7.322 1.00 80.06 89 THR A O 1
ATOM 672 N N . GLY A 1 90 ? 5.214 -8.646 7.957 1.00 85.12 90 GLY A N 1
ATOM 673 C CA . GLY A 1 90 ? 4.704 -7.797 9.030 1.00 85.12 90 GLY A CA 1
ATOM 674 C C . GLY A 1 90 ? 4.288 -6.406 8.558 1.00 85.12 90 GLY A C 1
ATOM 675 O O . GLY A 1 90 ? 3.470 -5.759 9.213 1.00 85.12 90 GLY A O 1
ATOM 676 N N . GLU A 1 91 ? 4.794 -5.940 7.414 1.00 88.81 91 GLU A N 1
ATOM 677 C CA . GLU A 1 91 ? 4.339 -4.678 6.840 1.00 88.81 91 GLU A CA 1
ATOM 678 C C . GLU A 1 91 ? 2.870 -4.803 6.377 1.00 88.81 91 GLU A C 1
ATOM 680 O O . GLU A 1 91 ? 2.369 -5.864 5.995 1.00 88.81 91 GLU A O 1
ATOM 685 N N . TYR A 1 92 ? 2.119 -3.715 6.384 1.00 91.50 92 TYR A N 1
ATOM 686 C CA . TYR A 1 92 ? 0.787 -3.672 5.792 1.00 91.50 92 TYR A CA 1
ATOM 687 C C . TYR A 1 92 ? 0.497 -2.255 5.330 1.00 91.50 92 TYR A C 1
ATOM 689 O O . TYR A 1 92 ? 1.152 -1.294 5.727 1.00 91.50 92 TYR A O 1
ATOM 697 N N . CYS A 1 93 ? -0.503 -2.101 4.466 1.00 92.56 93 CYS A N 1
ATOM 698 C CA . CYS A 1 93 ? -0.888 -0.769 4.037 1.00 92.56 93 CYS A CA 1
ATOM 699 C C . CYS A 1 93 ? -1.623 -0.052 5.170 1.00 92.56 93 CYS A C 1
ATOM 701 O O . CYS A 1 93 ? -2.825 -0.235 5.330 1.00 92.56 93 CYS A O 1
ATOM 703 N N . GLU A 1 94 ? -0.931 0.820 5.897 1.00 91.12 94 GLU A N 1
ATOM 704 C CA . GLU A 1 94 ? -1.500 1.612 7.002 1.00 91.12 94 GLU A CA 1
ATOM 705 C C . GLU A 1 94 ? -2.665 2.528 6.588 1.00 91.12 94 GLU A C 1
ATOM 707 O O . GLU A 1 94 ? -3.424 3.012 7.428 1.00 91.12 94 GLU A O 1
ATOM 712 N N . ARG A 1 95 ? -2.814 2.779 5.280 1.00 91.62 95 ARG A N 1
ATOM 713 C CA . ARG A 1 95 ? -3.923 3.559 4.715 1.00 91.62 95 ARG A CA 1
ATOM 714 C C . ARG A 1 95 ? -5.209 2.745 4.604 1.00 91.62 95 ARG A C 1
ATOM 716 O O . ARG A 1 95 ? -6.295 3.303 4.693 1.00 91.62 95 ARG A O 1
ATOM 723 N N . CYS A 1 96 ? -5.080 1.443 4.368 1.00 93.38 96 CYS A N 1
ATOM 724 C CA . CYS A 1 96 ? -6.205 0.558 4.083 1.00 93.38 96 CYS A CA 1
ATOM 725 C C . CYS A 1 96 ? -6.456 -0.459 5.196 1.00 93.38 96 CYS A C 1
ATOM 727 O O . CYS A 1 96 ? -7.565 -0.980 5.283 1.00 93.38 96 CYS A O 1
ATOM 729 N N . PHE A 1 97 ? -5.461 -0.723 6.043 1.00 92.56 97 PHE A N 1
ATOM 730 C CA . PHE A 1 97 ? -5.503 -1.703 7.118 1.00 92.56 97 PHE A CA 1
ATOM 731 C C . PHE A 1 97 ? -4.987 -1.115 8.431 1.00 92.56 97 PHE A C 1
ATOM 733 O O . PHE A 1 97 ? -4.113 -0.247 8.449 1.00 92.56 97 PHE A O 1
ATOM 740 N N . ARG A 1 98 ? -5.519 -1.628 9.539 1.00 91.94 98 ARG A N 1
ATOM 741 C CA . ARG A 1 98 ? -5.073 -1.362 10.910 1.00 91.94 98 ARG A CA 1
ATOM 742 C C . ARG A 1 98 ? -4.973 -2.678 11.672 1.00 91.94 98 ARG A C 1
ATOM 744 O O . ARG A 1 98 ? -5.602 -3.663 11.294 1.00 91.94 98 ARG A O 1
ATOM 751 N N . ILE A 1 99 ? -4.198 -2.687 12.754 1.00 91.88 99 ILE A N 1
ATOM 752 C CA . ILE A 1 99 ? -4.105 -3.832 13.665 1.00 91.88 99 ILE A CA 1
ATOM 753 C C . ILE A 1 99 ? -4.991 -3.578 14.885 1.00 91.88 99 ILE A C 1
ATOM 755 O O . ILE A 1 99 ? -4.882 -2.552 15.552 1.00 91.88 99 ILE A O 1
ATOM 759 N N . CYS A 1 100 ? -5.867 -4.532 15.176 1.00 92.12 100 CYS A N 1
ATOM 760 C CA . CYS A 1 100 ? -6.584 -4.654 16.434 1.00 92.12 100 CYS A CA 1
ATOM 761 C C . CYS A 1 100 ? -5.766 -5.545 17.386 1.00 92.12 100 CYS A C 1
ATOM 763 O O . CYS A 1 100 ? -5.351 -6.628 16.969 1.00 92.12 100 CYS A O 1
ATOM 765 N N . PRO A 1 101 ? -5.577 -5.163 18.661 1.00 91.00 101 PRO A N 1
ATOM 766 C CA . PRO A 1 101 ? -4.807 -5.967 19.615 1.00 91.00 101 PRO A CA 1
ATOM 767 C C . PRO A 1 101 ? -5.434 -7.338 19.926 1.00 91.00 101 PRO A C 1
ATOM 769 O O . PRO A 1 101 ? -4.723 -8.232 20.367 1.00 91.00 101 PRO A O 1
ATOM 772 N N . TYR A 1 102 ? -6.737 -7.515 19.682 1.00 93.50 102 TYR A N 1
ATOM 773 C CA . TYR A 1 102 ? -7.463 -8.761 19.969 1.00 93.50 102 TYR A CA 1
ATOM 774 C C . TYR A 1 102 ? -7.730 -9.614 18.724 1.00 93.50 102 TYR A C 1
ATOM 776 O O . TYR A 1 102 ? -7.687 -10.836 18.793 1.00 93.50 102 TYR A O 1
ATOM 784 N N . HIS A 1 103 ? -7.999 -8.970 17.585 1.00 91.38 103 HIS A N 1
ATOM 785 C CA . HIS A 1 103 ? -8.493 -9.635 16.372 1.00 91.38 103 HIS A CA 1
ATOM 786 C C . HIS A 1 103 ? -7.505 -9.584 15.193 1.00 91.38 103 HIS A C 1
ATOM 788 O O . HIS A 1 103 ? -7.770 -10.158 14.141 1.00 91.38 103 HIS A O 1
ATOM 794 N N . GLY A 1 104 ? -6.368 -8.895 15.343 1.00 91.31 104 GLY A N 1
ATOM 795 C CA . GLY A 1 104 ? -5.353 -8.781 14.297 1.00 91.31 104 GLY A CA 1
ATOM 796 C C . GLY A 1 104 ? -5.684 -7.744 13.220 1.00 91.31 104 GLY A C 1
ATOM 797 O O . GLY A 1 104 ? -6.295 -6.709 13.495 1.00 91.31 104 GLY A O 1
ATOM 798 N N . LEU A 1 105 ? -5.208 -7.982 11.995 1.00 91.06 105 LEU A N 1
ATOM 799 C CA . LEU A 1 105 ? -5.311 -7.040 10.879 1.00 91.06 105 LEU A CA 1
ATOM 800 C C . LEU A 1 105 ? -6.756 -6.943 10.354 1.00 91.06 105 LEU A C 1
ATOM 802 O O . LEU A 1 105 ? -7.361 -7.956 10.014 1.00 91.06 105 LEU A O 1
ATOM 806 N N . TYR A 1 106 ? -7.288 -5.729 10.213 1.00 91.19 106 TYR A N 1
ATOM 807 C CA . TYR A 1 106 ? -8.608 -5.476 9.626 1.00 91.19 106 TYR A CA 1
ATOM 808 C C . TYR A 1 106 ? -8.575 -4.296 8.649 1.00 91.19 106 TYR A C 1
ATOM 810 O O . TYR A 1 106 ? -7.733 -3.401 8.757 1.00 91.19 106 TYR A O 1
ATOM 818 N N . SER A 1 107 ? -9.479 -4.299 7.666 1.00 91.75 107 SER A N 1
ATOM 819 C CA . SER A 1 107 ? -9.566 -3.249 6.648 1.00 91.75 107 SER A CA 1
ATOM 820 C C . SER A 1 107 ? -10.371 -2.045 7.135 1.00 91.75 107 SER A C 1
ATOM 822 O O . SER A 1 107 ? -11.491 -2.211 7.616 1.00 91.75 107 SER A O 1
ATOM 824 N N . ILE A 1 108 ? -9.852 -0.841 6.900 1.00 91.88 108 ILE A N 1
ATOM 825 C CA . ILE A 1 108 ? -10.515 0.441 7.193 1.00 91.88 108 ILE A CA 1
ATOM 826 C C . ILE A 1 108 ? -10.962 1.196 5.931 1.00 91.88 108 ILE A C 1
ATOM 828 O O . ILE A 1 108 ? -11.520 2.286 6.018 1.00 91.88 108 ILE A O 1
ATOM 832 N N . ALA A 1 109 ? -10.730 0.627 4.743 1.00 82.38 109 ALA A N 1
ATOM 833 C CA . ALA A 1 109 ? -10.985 1.296 3.464 1.00 82.38 109 ALA A CA 1
ATOM 834 C C . ALA A 1 109 ? -12.462 1.662 3.215 1.00 82.38 109 ALA A C 1
ATOM 836 O O . ALA A 1 109 ? -12.739 2.543 2.409 1.00 82.38 109 ALA A O 1
ATOM 837 N N . PHE A 1 110 ? -13.402 1.038 3.928 1.00 79.81 110 PHE A N 1
ATOM 838 C CA . PHE A 1 110 ? -14.844 1.273 3.786 1.00 79.81 110 PHE A CA 1
ATOM 839 C C . PHE A 1 110 ? -15.415 2.204 4.870 1.00 79.81 110 PHE A C 1
ATOM 841 O O . PHE A 1 110 ? -16.573 2.079 5.256 1.00 79.81 110 PHE A O 1
ATOM 848 N N . GLY A 1 111 ? -14.596 3.108 5.420 1.00 77.69 111 GLY A N 1
ATOM 849 C CA . GLY A 1 111 ? -15.037 4.110 6.404 1.00 77.69 111 GLY A CA 1
ATOM 850 C C . GLY A 1 111 ? -15.226 3.583 7.830 1.00 77.69 111 GLY A C 1
ATOM 851 O O . GLY A 1 111 ? -15.611 4.333 8.721 1.00 77.69 111 GLY A O 1
ATOM 852 N N . SER A 1 112 ? -14.924 2.309 8.078 1.00 79.38 112 SER A N 1
ATOM 853 C CA . SER A 1 112 ? -14.898 1.745 9.428 1.00 79.38 112 SER A CA 1
ATOM 854 C C . SER A 1 112 ? -13.527 1.984 10.053 1.00 79.38 112 SER A C 1
ATOM 856 O O . SER A 1 112 ? -12.567 1.307 9.704 1.00 79.38 112 SER A O 1
ATOM 858 N N . VAL A 1 113 ? -13.428 2.954 10.964 1.00 82.94 113 VAL A N 1
ATOM 859 C CA . VAL A 1 113 ? -12.183 3.245 11.707 1.00 82.94 113 VAL A CA 1
ATOM 860 C C . VAL A 1 113 ? -11.948 2.226 12.831 1.00 82.94 113 VAL A C 1
ATOM 862 O O . VAL A 1 113 ? -10.834 2.085 13.324 1.00 82.94 113 VAL A O 1
ATOM 865 N N . GLU A 1 114 ? -12.989 1.484 13.206 1.00 88.00 114 GLU A N 1
ATOM 866 C CA . GLU A 1 114 ? -12.982 0.545 14.324 1.00 88.00 114 GLU A CA 1
ATOM 867 C C . GLU A 1 114 ? -13.069 -0.912 13.857 1.00 88.00 114 GLU A C 1
ATOM 869 O O . GLU A 1 114 ? -13.690 -1.240 12.837 1.00 88.00 114 GLU A O 1
ATOM 874 N N . CYS A 1 115 ? -12.477 -1.806 14.652 1.00 90.25 115 CYS A N 1
ATOM 875 C CA . CYS A 1 115 ? -12.547 -3.242 14.426 1.00 90.25 115 CYS A CA 1
ATOM 876 C C . CYS A 1 115 ? -13.990 -3.740 14.596 1.00 90.25 115 CYS A C 1
ATOM 878 O O . CYS A 1 115 ? -14.539 -3.723 15.697 1.00 90.25 115 CYS A O 1
ATOM 880 N N . GLN A 1 116 ? -14.592 -4.235 13.512 1.00 88.12 116 GLN A N 1
ATOM 881 C CA . GLN A 1 116 ? -15.980 -4.717 13.528 1.00 88.12 116 GLN A CA 1
ATOM 882 C C . GLN A 1 116 ? -16.180 -5.930 14.445 1.00 88.12 116 GLN A C 1
ATOM 884 O O . GLN A 1 116 ? -17.259 -6.102 15.002 1.00 88.12 116 GLN A O 1
ATOM 889 N N . GLN A 1 117 ? -15.139 -6.742 14.655 1.00 86.94 117 GLN A N 1
ATOM 890 C CA . GLN A 1 117 ? -15.206 -7.864 15.593 1.00 86.94 117 GLN A CA 1
ATOM 891 C C . GLN A 1 117 ? -15.266 -7.389 17.051 1.00 86.94 117 GLN A C 1
ATOM 893 O O . GLN A 1 117 ? -15.995 -7.975 17.836 1.00 86.94 117 GLN A O 1
ATOM 898 N N . CYS A 1 118 ? -14.597 -6.282 17.404 1.00 87.81 118 CYS A N 1
ATOM 899 C CA . CYS A 1 118 ? -14.736 -5.672 18.733 1.00 87.81 118 CYS A CA 1
ATOM 900 C C . CYS A 1 118 ? -16.123 -5.069 18.957 1.00 87.81 118 CYS A C 1
ATOM 902 O O . CYS A 1 118 ? -16.617 -5.088 20.073 1.00 87.81 118 CYS A O 1
ATOM 904 N N . LYS A 1 119 ? -16.736 -4.506 17.911 1.00 83.81 119 LYS A N 1
ATOM 905 C CA . LYS A 1 119 ? -18.058 -3.875 18.012 1.00 83.81 119 LYS A CA 1
ATOM 906 C C . LYS A 1 119 ? -19.177 -4.886 18.287 1.00 83.81 119 LYS A C 1
ATOM 908 O O . LYS A 1 119 ? -20.191 -4.523 18.872 1.00 83.81 119 LYS A O 1
ATOM 913 N N . ASN A 1 120 ? -18.997 -6.124 17.832 1.00 80.25 120 ASN A N 1
ATOM 914 C CA . ASN A 1 120 ? -19.998 -7.185 17.918 1.00 80.25 120 ASN A CA 1
ATOM 915 C C . ASN A 1 120 ? -19.732 -8.189 19.058 1.00 80.25 120 ASN A C 1
ATOM 917 O O . ASN A 1 120 ? -20.453 -9.183 19.139 1.00 80.25 120 ASN A O 1
ATOM 921 N N . ALA A 1 121 ? -18.696 -7.966 19.874 1.00 69.38 121 ALA A N 1
ATOM 922 C CA . ALA A 1 121 ? -18.314 -8.807 21.011 1.00 69.38 121 ALA A CA 1
ATOM 923 C C . ALA A 1 121 ? -18.900 -8.261 22.318 1.00 69.38 121 ALA A C 1
ATOM 925 O O . ALA A 1 121 ? -19.368 -9.090 23.129 1.00 69.38 121 ALA A O 1
#